Protein AF-A0A3P6FHQ4-F1 (afdb_monomer)

pLDDT: mean 74.08, std 18.06, range [36.0, 94.81]

Organism: Brassica oleracea (NCBI:txid3712)

Radius of gyration: 24.57 Å; Cα contacts (8 Å, |Δi|>4): 140; chains: 1; bounding box: 79×37×41 Å

Solvent-accessible surface area (backbone atoms only — not comparable to full-atom values): 9123 Å² total; per-residue (Å²): 136,84,81,81,76,75,90,71,92,69,57,68,75,59,48,50,56,52,50,53,54,50,51,59,65,67,67,54,76,76,79,81,72,81,86,72,90,71,88,72,80,76,75,80,86,70,74,64,59,67,71,47,64,76,55,69,66,62,70,44,70,46,74,46,71,58,93,66,30,35,27,44,30,33,51,55,57,75,46,49,73,59,50,31,64,76,71,69,49,60,93,82,59,49,73,44,54,51,51,52,51,44,47,51,52,30,71,76,50,76,88,49,64,67,66,61,56,57,73,75,63,42,58,48,30,37,37,42,35,42,32,63,90,78,73,44,76,52,72,54,70,41,78,75,135

Nearest PDB structures (foldseek):
  4rew-assembly1_A  TM=1.065E-01  e=5.242E+00  Homo sapiens

Structure (mmCIF, N/CA/C/O backbone):
data_AF-A0A3P6FHQ4-F1
#
_entry.id   AF-A0A3P6FHQ4-F1
#
loop_
_atom_site.group_PDB
_atom_site.id
_atom_site.type_symbol
_atom_site.label_atom_id
_atom_site.label_alt_id
_atom_site.label_comp_id
_atom_site.label_asym_id
_atom_site.label_entity_id
_atom_site.label_seq_id
_atom_site.pdbx_PDB_ins_code
_atom_site.Cartn_x
_atom_site.Cartn_y
_atom_site.Cartn_z
_atom_site.occupancy
_atom_site.B_iso_or_equiv
_atom_site.auth_seq_id
_atom_site.auth_comp_id
_atom_site.auth_asym_id
_atom_site.auth_atom_id
_atom_site.pdbx_PDB_model_num
ATOM 1 N N . MET A 1 1 ? 25.086 -24.162 14.812 1.00 36.00 1 MET A N 1
ATOM 2 C CA . MET A 1 1 ? 23.817 -23.456 15.110 1.00 36.00 1 MET A CA 1
ATOM 3 C C . MET A 1 1 ? 24.143 -22.056 15.618 1.00 36.00 1 MET A C 1
ATOM 5 O O . MET A 1 1 ? 24.464 -21.891 16.788 1.00 36.00 1 MET A O 1
ATOM 9 N N . THR A 1 2 ? 24.162 -21.047 14.749 1.00 37.84 2 THR A N 1
ATOM 10 C CA . THR A 1 2 ? 24.445 -19.659 15.144 1.00 37.84 2 THR A CA 1
ATOM 11 C C . THR A 1 2 ? 23.158 -19.010 15.653 1.00 37.84 2 THR A C 1
ATOM 13 O O . THR A 1 2 ? 22.199 -18.825 14.909 1.00 37.84 2 THR A O 1
ATOM 16 N N . LYS A 1 3 ? 23.102 -18.704 16.957 1.00 46.66 3 LYS A N 1
ATOM 17 C CA . LYS A 1 3 ? 21.978 -17.972 17.559 1.00 46.66 3 LYS A CA 1
ATOM 18 C C . LYS A 1 3 ? 21.925 -16.572 16.942 1.00 46.66 3 LYS A C 1
ATOM 20 O O . LYS A 1 3 ? 22.782 -15.738 17.232 1.00 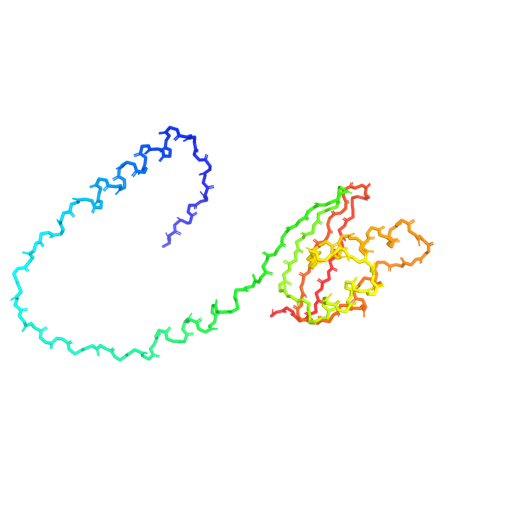46.66 3 LYS A O 1
ATOM 25 N N . LYS A 1 4 ? 20.937 -16.318 16.083 1.00 41.44 4 LYS A N 1
ATOM 26 C CA . LYS A 1 4 ? 20.674 -14.990 15.516 1.00 41.44 4 LYS A CA 1
ATOM 27 C C . LYS A 1 4 ? 20.209 -14.084 16.663 1.00 41.44 4 LYS A C 1
ATOM 29 O O . LYS A 1 4 ? 19.123 -14.281 17.199 1.00 41.44 4 LYS A O 1
ATOM 34 N N . LYS A 1 5 ? 21.065 -13.157 17.106 1.00 58.12 5 LYS A N 1
ATOM 35 C CA . LYS A 1 5 ? 20.719 -12.181 18.151 1.00 58.12 5 LYS A CA 1
ATOM 36 C C . LYS A 1 5 ? 19.745 -11.160 17.566 1.00 58.12 5 LYS A C 1
ATOM 38 O O . LYS A 1 5 ? 20.053 -10.528 16.560 1.00 58.12 5 LYS A O 1
ATOM 43 N N . THR A 1 6 ? 18.584 -11.014 18.195 1.00 46.22 6 THR A N 1
ATOM 44 C CA . THR A 1 6 ? 17.602 -9.977 17.865 1.00 46.22 6 THR A CA 1
ATOM 45 C C . THR A 1 6 ? 18.232 -8.597 18.088 1.00 46.22 6 THR A C 1
ATOM 47 O O . THR A 1 6 ? 18.883 -8.412 19.123 1.00 46.22 6 THR A O 1
ATOM 50 N N . PRO A 1 7 ? 18.079 -7.635 17.160 1.00 47.09 7 PRO A N 1
ATOM 51 C CA . PRO A 1 7 ? 18.593 -6.286 17.359 1.00 47.09 7 PRO A CA 1
ATOM 52 C C . PRO A 1 7 ? 17.943 -5.675 18.603 1.00 47.09 7 PRO A C 1
ATOM 54 O O . PRO A 1 7 ? 16.719 -5.652 18.710 1.00 47.09 7 PRO A O 1
ATOM 57 N N . GLN A 1 8 ? 18.753 -5.211 19.553 1.00 65.56 8 GLN A N 1
ATOM 58 C CA . GLN A 1 8 ? 18.268 -4.486 20.726 1.00 65.56 8 GLN A CA 1
ATOM 59 C C . GLN A 1 8 ? 18.613 -3.009 20.577 1.00 65.56 8 GLN A C 1
ATOM 61 O O . GLN A 1 8 ? 19.745 -2.665 20.238 1.00 65.56 8 GLN A O 1
ATOM 66 N N . ILE A 1 9 ? 17.636 -2.145 20.845 1.00 64.69 9 ILE A N 1
ATOM 67 C CA . ILE A 1 9 ? 17.849 -0.700 20.905 1.00 64.69 9 ILE A CA 1
ATOM 68 C C . ILE A 1 9 ? 18.600 -0.414 22.208 1.00 64.69 9 ILE A C 1
ATOM 70 O O . ILE A 1 9 ? 18.068 -0.590 23.303 1.00 64.69 9 ILE A O 1
ATOM 74 N N . LEU A 1 10 ? 19.870 -0.037 22.082 1.00 71.19 10 LEU A N 1
ATOM 75 C CA . LEU A 1 10 ? 20.744 0.272 23.210 1.00 71.19 10 LEU A CA 1
ATOM 76 C C . LEU A 1 10 ? 20.599 1.748 23.596 1.00 71.19 10 LEU A C 1
ATOM 78 O O . LEU A 1 10 ? 20.451 2.613 22.736 1.00 71.19 10 LEU A O 1
ATOM 82 N N . LYS A 1 11 ? 20.672 2.039 24.899 1.00 77.44 11 LYS A N 1
ATOM 83 C CA . LYS A 1 11 ? 20.726 3.418 25.408 1.00 77.44 11 LYS A CA 1
ATOM 84 C C . LYS A 1 11 ? 21.998 4.118 24.912 1.00 77.44 11 LYS A C 1
ATOM 86 O O . LYS A 1 11 ? 23.034 3.472 24.734 1.00 77.44 11 LYS A O 1
ATOM 91 N N . THR A 1 12 ? 21.924 5.434 24.740 1.00 72.81 12 THR A N 1
ATOM 92 C CA . THR A 1 12 ? 22.939 6.274 24.083 1.00 72.81 12 THR A CA 1
ATOM 93 C C . THR A 1 12 ? 24.340 6.101 24.673 1.00 72.81 12 THR A C 1
ATOM 95 O O . THR A 1 12 ? 25.298 5.914 23.928 1.00 72.81 12 THR A O 1
ATOM 98 N N . ASP A 1 13 ? 24.461 6.030 26.002 1.00 77.44 13 ASP A N 1
ATOM 99 C CA . ASP A 1 13 ? 25.752 5.858 26.688 1.00 77.44 13 ASP A CA 1
ATOM 100 C C . ASP A 1 13 ? 26.418 4.505 26.400 1.00 77.44 13 ASP 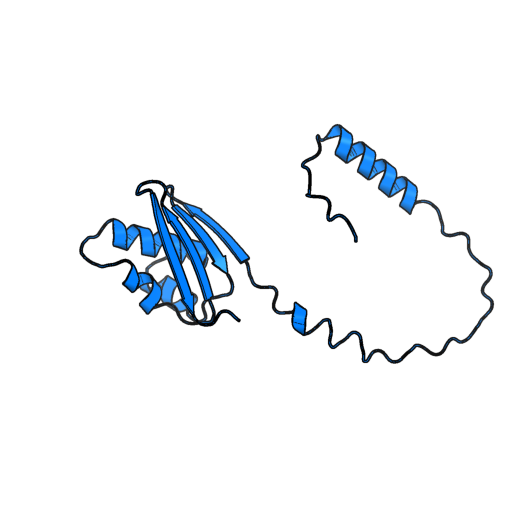A C 1
ATOM 102 O O . ASP A 1 13 ? 27.641 4.376 26.396 1.00 77.44 13 ASP A O 1
ATOM 106 N N . THR A 1 14 ? 25.614 3.467 26.156 1.00 80.69 14 THR A N 1
ATOM 107 C CA . THR A 1 14 ? 26.122 2.127 25.822 1.00 80.69 14 THR A CA 1
ATOM 108 C C . THR A 1 14 ? 26.541 2.058 24.359 1.00 80.69 14 THR A C 1
ATOM 110 O O . THR A 1 14 ? 27.550 1.432 24.039 1.00 80.69 14 THR A O 1
ATOM 113 N N . ALA A 1 15 ? 25.794 2.731 23.479 1.00 80.19 15 ALA A N 1
ATOM 114 C CA . ALA A 1 15 ? 26.147 2.849 22.071 1.00 80.19 15 ALA A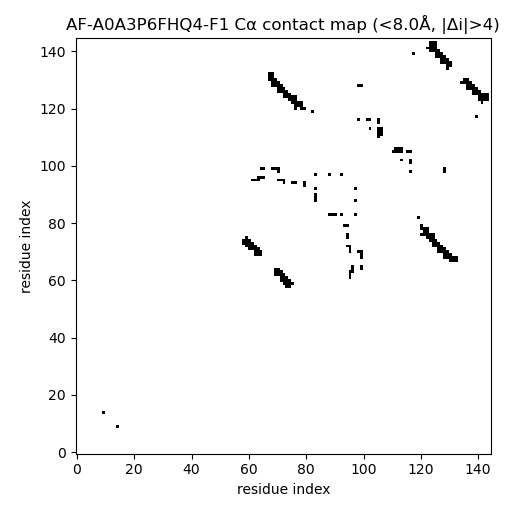 CA 1
ATOM 115 C C . ALA A 1 15 ? 27.474 3.604 21.887 1.00 80.19 15 ALA A C 1
ATOM 117 O O . ALA A 1 15 ? 28.329 3.137 21.137 1.00 80.19 15 ALA A O 1
ATOM 118 N N . LEU A 1 16 ? 27.683 4.700 22.630 1.00 81.88 16 LEU A N 1
ATOM 119 C CA . LEU A 1 16 ? 28.915 5.490 22.567 1.00 81.88 16 LEU A CA 1
ATOM 120 C C . LEU A 1 16 ? 30.141 4.666 22.990 1.00 81.88 16 LEU A C 1
ATOM 122 O O . LEU A 1 16 ? 31.102 4.566 22.234 1.00 81.88 16 LEU A O 1
ATOM 126 N N . LYS A 1 17 ? 30.066 3.972 24.133 1.00 84.81 17 LYS A N 1
ATOM 127 C CA . LYS A 1 17 ? 31.160 3.109 24.617 1.00 84.81 17 LYS A CA 1
ATOM 128 C C . LYS A 1 17 ? 31.507 1.980 23.648 1.00 84.81 17 LYS A C 1
ATOM 130 O O . LYS A 1 17 ? 32.670 1.601 23.518 1.00 84.81 17 LYS A O 1
ATOM 135 N N . LEU A 1 18 ? 30.506 1.407 22.980 1.00 85.12 18 LEU A N 1
ATOM 136 C CA . LEU A 1 18 ? 30.738 0.377 21.969 1.00 85.12 18 LEU A CA 1
ATOM 137 C C . LEU A 1 18 ? 31.394 0.953 20.712 1.00 85.12 18 LEU A C 1
ATOM 139 O O . LEU A 1 18 ? 32.275 0.301 20.154 1.00 85.12 18 LEU A O 1
ATOM 143 N N . ALA A 1 19 ? 31.006 2.161 20.297 1.00 84.69 19 ALA A N 1
ATOM 144 C CA . ALA A 1 19 ? 31.618 2.848 19.166 1.00 84.69 19 ALA A CA 1
ATOM 145 C C . ALA A 1 19 ? 33.084 3.209 19.451 1.00 84.69 19 ALA A C 1
ATOM 147 O O . ALA A 1 19 ? 33.951 2.898 18.641 1.00 84.69 19 ALA A O 1
ATOM 148 N N . GLU A 1 20 ? 33.382 3.768 20.626 1.00 85.38 20 GLU A N 1
ATOM 149 C CA . GLU A 1 20 ? 34.755 4.069 21.056 1.00 85.38 20 GLU A CA 1
ATOM 150 C C . GLU A 1 20 ? 35.625 2.808 21.083 1.00 85.38 20 GLU A C 1
ATOM 152 O O . GLU A 1 20 ? 36.729 2.793 20.538 1.00 85.38 20 GLU A O 1
ATOM 157 N N . LYS A 1 21 ? 35.100 1.710 21.645 1.00 90.88 21 LYS A N 1
ATOM 158 C CA . LYS A 1 21 ? 35.794 0.417 21.658 1.00 90.88 21 LYS A CA 1
ATOM 159 C C . LYS A 1 21 ? 36.056 -0.114 20.247 1.00 90.88 21 LYS A C 1
ATOM 161 O O . LYS A 1 21 ? 37.096 -0.721 20.006 1.00 90.88 21 LYS A O 1
ATOM 166 N N . TRP A 1 22 ? 35.122 0.093 19.323 1.00 82.94 22 TRP A N 1
ATOM 167 C CA . TRP A 1 22 ? 35.280 -0.325 17.934 1.00 82.94 22 TRP A CA 1
ATOM 168 C C . TRP A 1 22 ? 36.353 0.497 17.214 1.00 82.94 22 TRP A C 1
ATOM 170 O O . TRP A 1 22 ? 37.220 -0.084 16.570 1.00 82.94 22 TRP A O 1
ATOM 180 N N . VAL A 1 23 ? 36.358 1.822 17.390 1.00 84.50 23 VAL A N 1
ATOM 181 C CA . VAL A 1 23 ? 37.394 2.708 16.834 1.00 84.50 23 VAL A CA 1
ATOM 182 C C . VAL A 1 23 ? 38.777 2.329 17.368 1.00 84.50 23 VAL A C 1
ATOM 184 O O . VAL A 1 23 ? 39.700 2.156 16.580 1.00 84.50 23 VAL A O 1
ATOM 187 N N . ALA A 1 24 ? 38.911 2.094 18.677 1.00 80.56 24 ALA A N 1
ATOM 188 C CA . ALA A 1 24 ? 40.173 1.659 19.279 1.00 80.56 24 ALA A CA 1
ATOM 189 C C . ALA A 1 24 ? 40.675 0.319 18.708 1.00 80.56 24 ALA A C 1
ATOM 191 O O . ALA A 1 24 ? 41.870 0.151 18.488 1.00 80.56 24 ALA A O 1
ATOM 192 N N . ASN A 1 25 ? 39.764 -0.614 18.414 1.00 82.50 25 ASN A N 1
ATOM 193 C CA . ASN A 1 25 ? 40.099 -1.892 17.785 1.00 82.50 25 ASN A CA 1
ATOM 194 C C . ASN A 1 25 ? 40.539 -1.745 16.315 1.00 82.50 25 ASN A C 1
ATOM 196 O O . ASN A 1 25 ? 41.283 -2.582 15.820 1.00 82.50 25 ASN A O 1
ATOM 200 N N . MET A 1 26 ? 40.077 -0.707 15.615 1.00 57.28 26 MET A N 1
ATOM 201 C CA . MET A 1 26 ? 40.440 -0.423 14.218 1.00 57.28 26 MET A CA 1
ATOM 202 C C . MET A 1 26 ? 41.702 0.441 14.093 1.00 57.28 26 MET A C 1
ATOM 204 O O . MET A 1 26 ? 42.297 0.500 13.022 1.00 57.28 26 MET A O 1
ATOM 208 N N . SER A 1 27 ? 42.111 1.111 15.173 1.00 63.72 27 SER A N 1
ATOM 209 C CA . SER A 1 27 ? 43.331 1.923 15.232 1.00 63.72 27 SER A CA 1
ATOM 210 C C . SER A 1 27 ? 44.590 1.140 15.610 1.00 63.72 27 SER A C 1
ATOM 212 O O . SER A 1 27 ? 45.651 1.751 15.723 1.00 63.72 27 SER A O 1
ATOM 214 N N . MET A 1 28 ? 44.519 -0.184 15.787 1.00 52.47 28 MET A N 1
ATOM 215 C CA . MET A 1 28 ? 45.739 -0.988 15.832 1.00 52.47 28 MET A CA 1
ATOM 216 C C . MET A 1 28 ? 46.264 -1.163 14.401 1.00 52.47 28 MET A C 1
ATOM 218 O O . MET A 1 28 ? 45.522 -1.695 13.570 1.00 52.47 28 MET A O 1
ATOM 222 N N . PRO A 1 29 ? 47.497 -0.727 14.077 1.00 53.47 29 PRO A N 1
ATOM 223 C CA . PRO A 1 29 ? 48.118 -1.142 12.830 1.00 53.47 29 PRO A CA 1
ATOM 224 C C . PRO A 1 29 ? 48.188 -2.669 12.845 1.00 53.47 29 PRO A C 1
ATOM 226 O O . PRO A 1 29 ? 48.587 -3.264 13.847 1.00 53.47 29 PRO A O 1
ATOM 229 N N . ALA A 1 30 ? 47.739 -3.306 11.764 1.00 56.12 30 ALA A N 1
ATOM 230 C CA . ALA A 1 30 ? 48.110 -4.692 11.537 1.00 56.12 30 ALA A CA 1
ATOM 231 C C . ALA A 1 30 ? 49.640 -4.700 11.513 1.00 56.12 30 ALA A C 1
ATOM 233 O O . ALA A 1 30 ? 50.227 -3.956 10.731 1.00 56.12 30 ALA A O 1
ATOM 234 N N . GLU A 1 31 ? 50.258 -5.425 12.442 1.00 56.62 31 GLU A N 1
ATOM 235 C CA . GLU A 1 31 ? 51.700 -5.657 12.438 1.00 56.62 31 GLU A CA 1
ATOM 236 C C . GLU A 1 31 ? 52.099 -6.045 11.003 1.00 56.62 31 GLU A C 1
ATOM 238 O O . GLU A 1 31 ? 51.511 -6.966 10.430 1.00 56.62 31 GLU A O 1
ATOM 243 N N . ASP A 1 32 ? 53.012 -5.282 10.395 1.00 51.25 32 ASP A N 1
ATOM 244 C CA . ASP A 1 32 ? 53.538 -5.571 9.063 1.00 51.25 32 ASP A CA 1
ATOM 245 C C . ASP A 1 32 ? 54.311 -6.896 9.138 1.00 51.25 32 ASP A C 1
ATOM 247 O O . ASP A 1 32 ? 55.479 -6.933 9.536 1.00 51.25 32 ASP A O 1
ATOM 251 N N . ASP A 1 33 ? 53.663 -7.997 8.758 1.00 53.22 33 ASP A N 1
ATOM 252 C CA . ASP A 1 33 ? 54.364 -9.231 8.419 1.00 53.22 33 ASP A CA 1
ATOM 253 C C . ASP A 1 33 ? 55.342 -8.921 7.264 1.00 53.22 33 ASP A C 1
ATOM 255 O O . ASP A 1 33 ? 54.940 -8.316 6.260 1.00 53.22 33 ASP A O 1
ATOM 259 N N . PRO A 1 34 ? 56.635 -9.293 7.358 1.00 46.44 34 PRO A N 1
ATOM 260 C CA . PRO A 1 34 ? 57.590 -9.028 6.292 1.00 46.44 34 PRO A CA 1
ATOM 261 C C . PRO A 1 34 ? 57.140 -9.730 5.007 1.00 46.44 34 PRO A C 1
ATOM 263 O O . PRO A 1 34 ? 56.876 -10.930 4.988 1.00 46.44 34 PRO A O 1
ATOM 266 N N . ILE A 1 35 ? 57.057 -8.957 3.924 1.00 49.50 35 ILE A N 1
ATOM 267 C CA . ILE A 1 35 ? 56.656 -9.418 2.593 1.00 49.50 35 ILE A CA 1
ATOM 268 C C . ILE A 1 35 ? 57.667 -10.462 2.094 1.00 49.50 35 ILE A C 1
ATOM 270 O O . ILE A 1 35 ? 58.689 -10.117 1.500 1.00 49.50 35 ILE A O 1
ATOM 274 N N . GLU A 1 36 ? 57.367 -11.746 2.279 1.00 47.16 36 GLU A N 1
ATOM 275 C CA . GLU A 1 36 ? 57.842 -12.788 1.373 1.00 47.16 36 GLU A CA 1
ATOM 276 C C . GLU A 1 36 ? 56.851 -12.905 0.212 1.00 47.16 36 GLU A C 1
ATOM 278 O O . GLU A 1 36 ? 55.662 -13.186 0.372 1.00 47.16 36 GLU A O 1
ATOM 283 N N . ALA A 1 37 ? 57.352 -12.634 -0.992 1.00 51.38 37 ALA A N 1
ATOM 284 C CA . ALA A 1 37 ? 56.598 -12.712 -2.229 1.00 51.38 37 ALA A CA 1
ATOM 285 C C . ALA A 1 37 ? 56.263 -14.175 -2.568 1.00 51.38 37 ALA A C 1
ATOM 287 O O . ALA A 1 37 ? 56.957 -14.818 -3.353 1.00 51.38 37 ALA A O 1
ATOM 288 N N . GLN A 1 38 ? 55.167 -14.695 -2.018 1.00 40.44 38 GLN A N 1
ATOM 289 C CA . GLN A 1 38 ? 54.517 -15.891 -2.542 1.00 40.44 38 GLN A CA 1
ATOM 290 C C . GLN A 1 38 ? 53.419 -15.479 -3.522 1.00 40.44 38 GLN A C 1
ATOM 292 O O . GLN A 1 38 ? 52.369 -14.941 -3.177 1.00 40.44 38 GLN A O 1
ATOM 297 N N . GLN A 1 39 ? 53.717 -15.711 -4.795 1.00 52.06 39 GLN A N 1
ATOM 298 C CA . GLN A 1 39 ? 52.850 -15.482 -5.939 1.00 52.06 39 GLN A CA 1
ATOM 299 C C . GLN A 1 39 ? 51.702 -16.506 -5.909 1.00 52.06 39 GLN A C 1
ATOM 301 O O . GLN A 1 39 ? 51.765 -17.558 -6.538 1.00 52.06 39 GLN A O 1
ATOM 306 N N . GLU A 1 40 ? 50.655 -16.218 -5.135 1.00 39.53 40 GLU A N 1
ATOM 307 C CA . GLU A 1 40 ? 49.468 -17.066 -5.049 1.00 39.53 40 GLU A CA 1
ATOM 308 C C . GLU A 1 40 ? 48.520 -16.763 -6.215 1.00 39.53 40 GLU A C 1
ATOM 310 O O . GLU A 1 40 ? 47.963 -15.668 -6.360 1.00 39.53 40 GLU A O 1
ATOM 315 N N . ALA A 1 41 ? 48.369 -17.742 -7.106 1.00 42.44 41 ALA A N 1
ATOM 316 C CA . ALA A 1 41 ? 47.432 -17.680 -8.211 1.00 42.44 41 ALA A CA 1
ATOM 317 C C . ALA A 1 41 ? 46.004 -17.510 -7.667 1.00 42.44 41 ALA A C 1
ATOM 319 O O . ALA A 1 41 ? 45.409 -18.430 -7.114 1.00 42.44 41 ALA A O 1
ATOM 320 N N . ARG A 1 42 ? 45.458 -16.304 -7.859 1.00 38.47 42 ARG A N 1
ATOM 321 C CA . ARG A 1 42 ? 44.066 -15.924 -7.587 1.00 38.47 42 ARG A CA 1
ATOM 322 C C . ARG A 1 42 ? 43.103 -17.045 -8.029 1.00 38.47 42 ARG A C 1
ATOM 324 O O . ARG A 1 42 ? 43.043 -17.316 -9.233 1.00 38.47 42 ARG A O 1
ATOM 331 N N . PRO A 1 43 ? 42.302 -17.645 -7.129 1.00 45.25 43 PRO A N 1
ATOM 332 C CA . PRO A 1 43 ? 41.312 -18.631 -7.540 1.00 45.25 43 PRO A CA 1
ATOM 333 C C . PRO A 1 43 ? 40.277 -17.980 -8.480 1.00 45.25 43 PRO A C 1
ATOM 335 O O . PRO A 1 43 ? 40.006 -16.774 -8.387 1.00 45.25 43 PRO A O 1
ATOM 338 N N . PRO A 1 44 ? 39.713 -18.729 -9.447 1.00 47.62 44 PRO A N 1
ATOM 339 C CA . PRO A 1 44 ? 38.834 -18.157 -10.454 1.00 47.62 44 PRO A CA 1
ATOM 340 C C . PRO A 1 44 ? 37.552 -17.615 -9.811 1.00 47.62 44 PRO A C 1
ATOM 342 O O . PRO A 1 44 ? 36.772 -18.343 -9.203 1.00 47.62 44 PRO A O 1
ATOM 345 N N . ARG A 1 45 ? 37.317 -16.317 -10.032 1.00 52.41 45 ARG A N 1
ATOM 346 C CA . ARG A 1 45 ? 36.157 -15.495 -9.633 1.00 52.41 45 ARG A CA 1
ATOM 347 C C . ARG A 1 45 ? 34.824 -15.924 -10.285 1.00 52.41 45 ARG A C 1
ATOM 349 O O . ARG A 1 45 ? 34.047 -15.077 -10.712 1.00 52.41 45 ARG A O 1
ATOM 356 N N . LYS A 1 46 ? 34.562 -17.224 -10.447 1.00 47.88 46 LYS A N 1
ATOM 357 C CA . LYS A 1 46 ? 33.352 -17.738 -11.119 1.00 47.88 46 LYS A CA 1
ATOM 358 C C . LYS A 1 46 ? 32.276 -18.281 -10.174 1.00 47.88 46 LYS A C 1
ATOM 360 O O . LYS A 1 46 ? 31.156 -18.469 -10.633 1.00 47.88 46 LYS A O 1
ATOM 365 N N . LEU A 1 47 ? 32.563 -18.462 -8.881 1.00 43.25 47 LEU A N 1
ATOM 366 C CA . LEU A 1 47 ? 31.587 -18.986 -7.908 1.00 43.25 47 LEU A CA 1
ATOM 367 C C . LEU A 1 47 ? 31.006 -17.928 -6.947 1.00 43.25 47 LEU A C 1
ATOM 369 O O . LEU A 1 47 ? 30.158 -18.247 -6.130 1.00 43.25 47 LEU A O 1
ATOM 373 N N . GLU A 1 48 ? 31.399 -16.657 -7.053 1.00 47.94 48 GLU A N 1
ATOM 374 C CA . GLU A 1 48 ? 30.765 -15.568 -6.277 1.00 47.94 48 GLU A CA 1
ATOM 375 C C . GLU A 1 48 ? 29.647 -14.857 -7.058 1.00 47.94 48 GLU A C 1
ATOM 377 O O . GLU A 1 48 ? 28.785 -14.184 -6.487 1.00 47.94 48 GLU A O 1
ATOM 382 N N . ALA A 1 49 ? 29.614 -15.044 -8.380 1.00 50.03 49 ALA A N 1
ATOM 383 C CA . ALA A 1 49 ? 28.618 -14.426 -9.248 1.00 50.03 49 ALA A CA 1
ATOM 384 C C . ALA A 1 49 ? 27.236 -15.102 -9.158 1.00 50.03 49 ALA A C 1
ATOM 386 O O . ALA A 1 49 ? 26.220 -14.447 -9.379 1.00 50.03 49 ALA A O 1
ATOM 387 N N . ASN A 1 50 ? 27.161 -16.386 -8.785 1.00 49.72 50 ASN A N 1
ATOM 388 C CA . ASN A 1 50 ? 25.892 -17.122 -8.706 1.00 49.72 50 ASN A CA 1
ATOM 389 C C . ASN A 1 50 ? 25.164 -16.957 -7.356 1.00 49.72 50 ASN A C 1
ATOM 391 O O . ASN A 1 50 ? 23.940 -17.018 -7.332 1.00 49.72 50 ASN A O 1
ATOM 395 N N . MET A 1 51 ? 25.867 -16.661 -6.256 1.00 48.66 51 MET A N 1
ATOM 396 C CA . MET A 1 51 ? 25.233 -16.320 -4.968 1.00 48.66 51 MET A CA 1
ATOM 397 C C . MET A 1 51 ? 24.761 -14.859 -4.878 1.00 48.66 51 MET A C 1
ATOM 399 O O . MET A 1 51 ? 23.990 -14.504 -3.984 1.00 48.66 51 MET A O 1
ATOM 403 N N . SER A 1 52 ? 25.225 -14.016 -5.801 1.00 51.69 52 SER A N 1
ATOM 404 C CA . SER A 1 52 ? 24.941 -12.578 -5.836 1.00 51.69 52 SER A CA 1
ATOM 405 C C . SER A 1 52 ? 23.782 -12.232 -6.776 1.00 51.69 52 SER A C 1
ATOM 407 O O . SER A 1 52 ? 23.064 -11.270 -6.526 1.00 51.69 52 SER A O 1
ATOM 409 N N . LEU A 1 53 ? 23.517 -13.050 -7.802 1.00 50.19 53 LEU A N 1
ATOM 410 C CA . LEU A 1 53 ? 22.373 -12.854 -8.705 1.00 50.19 53 LEU A CA 1
ATOM 411 C C . LEU A 1 53 ? 21.025 -13.265 -8.090 1.00 50.19 53 LEU A C 1
ATOM 413 O O . LEU A 1 53 ? 20.013 -12.661 -8.418 1.00 50.19 53 LEU A O 1
ATOM 417 N N . GLN A 1 54 ? 21.002 -14.199 -7.132 1.00 50.72 54 GLN A N 1
ATOM 418 C CA . GLN A 1 54 ? 19.786 -14.515 -6.359 1.00 50.72 54 GLN A CA 1
ATOM 419 C C . GLN A 1 54 ? 19.462 -13.482 -5.265 1.00 50.72 54 GLN A C 1
ATOM 421 O O . GLN A 1 54 ? 18.389 -13.537 -4.675 1.00 50.72 54 GLN A O 1
ATOM 426 N N . ARG A 1 55 ? 20.366 -12.531 -4.983 1.00 48.66 55 ARG A N 1
ATOM 427 C CA . ARG A 1 55 ? 20.171 -11.470 -3.975 1.00 48.66 55 ARG A CA 1
ATOM 428 C C . ARG A 1 55 ? 19.982 -10.070 -4.556 1.00 48.66 55 ARG A C 1
ATOM 430 O O . ARG A 1 55 ? 19.796 -9.134 -3.787 1.00 48.66 55 ARG A O 1
ATOM 437 N N . LEU A 1 56 ? 20.013 -9.909 -5.880 1.00 47.81 56 LEU A N 1
ATOM 438 C CA . LEU A 1 56 ? 19.728 -8.615 -6.513 1.00 47.81 56 LEU A CA 1
ATOM 439 C C . LEU A 1 56 ? 18.233 -8.359 -6.737 1.00 47.81 56 LEU A C 1
ATOM 441 O O . LEU A 1 56 ? 17.862 -7.223 -7.013 1.00 47.81 56 LEU A O 1
ATOM 445 N N . GLN A 1 57 ? 17.361 -9.338 -6.488 1.00 52.62 57 GLN A N 1
ATOM 446 C CA . GLN A 1 57 ? 16.003 -9.030 -6.046 1.00 52.62 57 GLN A CA 1
ATOM 447 C C . GLN A 1 57 ? 16.078 -8.677 -4.564 1.00 52.62 57 GLN A C 1
ATOM 449 O O . GLN A 1 57 ? 15.746 -9.461 -3.677 1.00 52.62 57 GLN A O 1
ATOM 454 N N . THR A 1 58 ? 16.565 -7.468 -4.288 1.00 48.09 58 THR A N 1
ATOM 455 C CA . THR A 1 58 ? 16.170 -6.791 -3.058 1.00 48.09 58 THR A CA 1
ATOM 456 C C . THR A 1 58 ? 14.655 -6.711 -3.155 1.00 48.09 58 THR A C 1
ATOM 458 O O . THR A 1 58 ? 14.150 -5.888 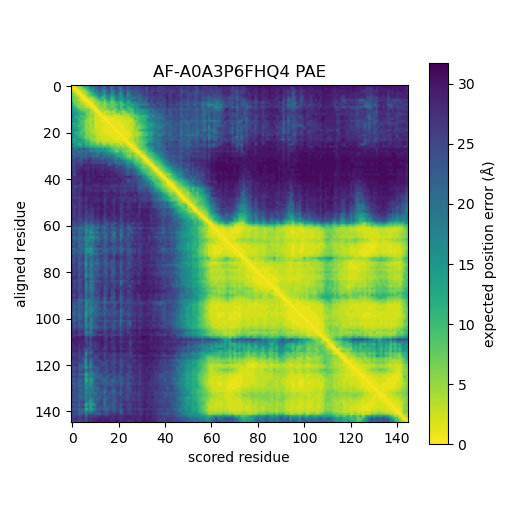-3.909 1.00 48.09 58 THR A O 1
ATOM 461 N N . GLU A 1 59 ? 13.926 -7.630 -2.516 1.00 60.50 59 GLU A N 1
ATOM 462 C CA . GLU A 1 59 ? 12.473 -7.529 -2.420 1.00 60.50 59 GLU A CA 1
ATOM 463 C C . GLU A 1 59 ? 12.202 -6.158 -1.799 1.00 60.50 59 GLU A C 1
ATOM 465 O O . GLU A 1 59 ? 12.446 -5.962 -0.605 1.00 60.50 59 GLU A O 1
ATOM 470 N N . CYS A 1 60 ? 11.830 -5.178 -2.629 1.00 67.81 60 CYS A N 1
ATOM 471 C CA . CYS A 1 60 ? 11.586 -3.810 -2.208 1.00 67.81 60 CYS A CA 1
ATOM 472 C C . CYS A 1 60 ? 10.411 -3.849 -1.241 1.00 67.81 60 CYS A C 1
ATOM 474 O O . CYS A 1 60 ? 9.257 -3.866 -1.652 1.00 67.81 60 CYS A O 1
ATOM 476 N N . ARG A 1 61 ? 10.713 -3.947 0.052 1.00 86.88 61 ARG A N 1
ATOM 477 C CA . ARG A 1 61 ? 9.731 -3.904 1.125 1.00 86.88 61 ARG A CA 1
ATOM 478 C C . ARG A 1 61 ? 9.637 -2.474 1.611 1.00 86.88 61 ARG A C 1
ATOM 480 O O . ARG A 1 61 ? 10.602 -1.920 2.132 1.00 86.88 61 ARG A O 1
ATOM 487 N N . SER A 1 62 ? 8.471 -1.884 1.420 1.00 91.12 62 SER A N 1
ATOM 488 C CA . SER A 1 62 ? 8.131 -0.554 1.890 1.00 91.12 62 SER A CA 1
ATOM 489 C C . SER A 1 62 ? 6.985 -0.640 2.892 1.00 91.12 62 SER A C 1
ATOM 491 O O . SER A 1 62 ? 6.166 -1.557 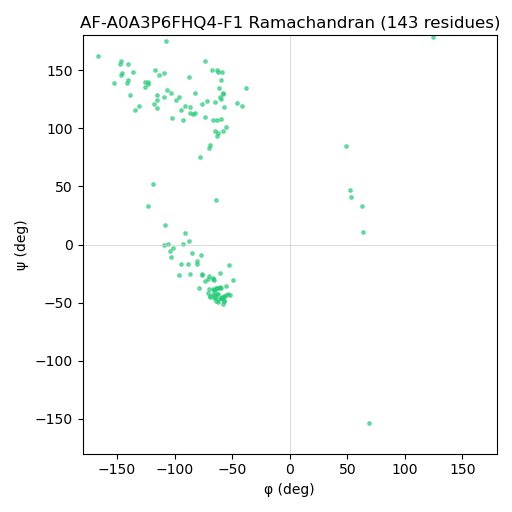2.880 1.00 91.12 62 SER A O 1
ATOM 493 N N . PHE A 1 63 ? 6.971 0.306 3.821 1.00 93.88 63 PHE A N 1
ATOM 494 C CA . PHE A 1 63 ? 5.952 0.408 4.850 1.00 93.88 63 PHE A CA 1
ATOM 495 C C . PHE A 1 63 ? 5.525 1.859 4.980 1.00 93.88 63 PHE A C 1
ATOM 497 O O . PHE A 1 63 ? 6.333 2.776 4.817 1.00 93.88 63 PHE A O 1
ATOM 504 N N . GLY A 1 64 ? 4.266 2.064 5.327 1.00 94.00 64 GLY A N 1
ATOM 505 C CA . GLY A 1 64 ? 3.751 3.375 5.670 1.00 94.00 64 GLY A CA 1
ATOM 506 C C . GLY A 1 64 ? 2.391 3.268 6.326 1.00 94.00 64 GLY A C 1
ATOM 507 O O . GLY A 1 64 ? 1.716 2.243 6.256 1.00 94.00 64 GLY A O 1
ATOM 508 N N . ALA A 1 65 ? 2.008 4.344 6.995 1.00 94.38 65 ALA A N 1
ATOM 509 C CA . ALA A 1 65 ? 0.725 4.452 7.654 1.00 94.38 65 ALA A CA 1
ATOM 510 C C . ALA A 1 65 ? 0.173 5.863 7.471 1.00 94.38 65 ALA A C 1
ATOM 512 O O . ALA A 1 65 ? 0.927 6.839 7.500 1.00 94.38 65 ALA A O 1
ATOM 513 N N . LYS A 1 66 ? -1.139 5.959 7.271 1.00 92.69 66 LYS A N 1
ATOM 514 C CA . LYS A 1 66 ? -1.877 7.212 7.155 1.00 92.69 66 LYS A CA 1
ATOM 515 C C . LYS A 1 66 ? -3.319 6.990 7.603 1.00 92.69 66 LYS A C 1
ATOM 517 O O . LYS A 1 66 ? -3.914 5.975 7.265 1.00 92.69 66 LYS A O 1
ATOM 522 N N . ASP A 1 67 ? -3.872 7.946 8.347 1.00 90.25 67 ASP A N 1
ATOM 523 C CA . ASP A 1 67 ? -5.279 7.953 8.773 1.00 90.25 67 ASP A CA 1
ATOM 524 C C . ASP A 1 67 ? -5.727 6.651 9.471 1.00 90.25 67 ASP A C 1
ATOM 526 O O . ASP A 1 67 ? -6.771 6.098 9.141 1.00 90.25 67 ASP A O 1
ATOM 530 N N . GLU A 1 68 ? -4.924 6.150 10.421 1.00 92.75 68 GLU A N 1
ATOM 531 C CA . GLU A 1 68 ? -5.138 4.880 11.152 1.00 92.75 68 GLU A CA 1
ATOM 532 C C . GLU A 1 68 ? -5.106 3.602 10.285 1.00 92.75 68 GLU A C 1
ATOM 534 O O . GLU A 1 68 ? -5.402 2.506 10.769 1.00 92.75 68 GLU A O 1
ATOM 539 N N . ILE A 1 69 ? -4.686 3.722 9.025 1.00 93.69 69 ILE A N 1
ATOM 540 C CA . ILE A 1 69 ? -4.494 2.612 8.094 1.00 93.69 69 ILE A CA 1
ATOM 541 C C . ILE A 1 69 ? -2.994 2.424 7.877 1.00 93.69 69 ILE A C 1
ATOM 543 O O . ILE A 1 69 ? -2.282 3.370 7.539 1.00 93.69 69 ILE A O 1
ATOM 547 N N . SER A 1 70 ? -2.494 1.209 8.073 1.00 94.81 70 SER A N 1
ATOM 548 C CA . SER A 1 70 ? -1.098 0.851 7.821 1.00 94.81 70 SER A CA 1
ATOM 549 C C . SER A 1 70 ? -0.994 -0.132 6.663 1.00 94.81 70 SER A C 1
ATOM 551 O O . SER A 1 70 ? -1.884 -0.948 6.444 1.00 94.81 70 SER A O 1
ATOM 553 N N . CYS A 1 71 ? 0.081 -0.035 5.885 1.00 94.75 71 CYS A N 1
ATOM 554 C CA . CYS A 1 71 ? 0.300 -0.880 4.722 1.00 94.75 71 CYS A CA 1
ATOM 555 C C . CYS A 1 71 ? 1.760 -1.328 4.647 1.00 94.75 71 CYS A C 1
ATOM 557 O O . CYS A 1 71 ? 2.686 -0.515 4.718 1.00 94.75 71 CYS A O 1
ATOM 559 N N . LEU A 1 72 ? 1.945 -2.638 4.510 1.00 94.62 72 LEU A N 1
ATOM 560 C CA . LEU A 1 72 ? 3.192 -3.269 4.101 1.00 94.62 72 LEU A CA 1
ATOM 561 C C . LEU A 1 72 ? 3.076 -3.590 2.619 1.00 94.62 72 LEU A C 1
ATOM 563 O O . LEU A 1 72 ? 2.149 -4.292 2.225 1.00 94.62 72 LEU A O 1
ATOM 567 N N . PHE A 1 73 ? 4.014 -3.105 1.819 1.00 93.19 73 PHE A N 1
ATOM 568 C CA . PHE A 1 73 ? 4.052 -3.338 0.384 1.00 93.19 73 PHE A CA 1
ATOM 569 C C . PHE A 1 73 ? 5.383 -3.972 0.003 1.00 93.19 73 PHE A C 1
ATOM 571 O O . PHE A 1 73 ? 6.442 -3.583 0.498 1.00 93.19 73 PHE A O 1
ATOM 578 N N . GLN A 1 74 ? 5.328 -4.957 -0.874 1.00 91.69 74 GLN A N 1
ATOM 579 C CA . GLN A 1 74 ? 6.470 -5.688 -1.378 1.00 91.69 74 GLN A CA 1
ATOM 580 C C . GLN A 1 74 ? 6.480 -5.650 -2.906 1.00 91.69 74 GLN A C 1
ATOM 582 O O . GLN A 1 74 ? 5.436 -5.808 -3.539 1.00 91.69 74 GLN A O 1
ATOM 587 N N . CYS A 1 75 ? 7.687 -5.490 -3.453 1.00 86.81 75 CYS A N 1
ATOM 588 C CA . CYS A 1 75 ? 7.973 -5.283 -4.874 1.00 86.81 75 CYS A CA 1
ATOM 589 C C . CYS A 1 75 ? 7.480 -3.907 -5.367 1.00 86.81 75 CYS A C 1
ATOM 591 O O . CYS A 1 75 ? 7.470 -2.956 -4.583 1.00 86.81 75 CYS A O 1
ATOM 593 N N . SER A 1 76 ? 7.176 -3.753 -6.659 1.00 85.12 76 SER A N 1
ATOM 594 C CA . SER A 1 76 ? 6.894 -2.457 -7.295 1.00 85.12 76 SER A CA 1
ATOM 595 C C . SER A 1 76 ? 5.761 -2.554 -8.309 1.00 85.12 76 SER A C 1
ATOM 597 O O . SER A 1 76 ? 5.523 -3.612 -8.882 1.00 85.12 76 SER A O 1
ATOM 599 N N . LEU A 1 77 ? 5.092 -1.430 -8.562 1.00 89.44 77 LEU A N 1
ATOM 600 C CA . LEU A 1 77 ? 4.048 -1.333 -9.581 1.00 89.44 77 LEU A CA 1
ATOM 601 C C . LEU A 1 77 ? 4.619 -0.776 -10.887 1.00 89.44 77 LEU A C 1
ATOM 603 O O . LEU A 1 77 ? 5.161 0.330 -10.905 1.00 89.44 77 LEU A O 1
ATOM 607 N N . ASP A 1 78 ? 4.402 -1.479 -11.994 1.00 90.50 78 ASP A N 1
ATOM 608 C CA . ASP A 1 78 ? 4.853 -1.065 -13.328 1.00 90.50 78 ASP A CA 1
ATOM 609 C C . ASP A 1 78 ? 4.124 0.192 -13.816 1.00 90.50 78 ASP A C 1
ATOM 611 O O . ASP A 1 78 ? 4.657 0.998 -14.579 1.00 90.50 78 ASP A O 1
ATOM 615 N N . ASN A 1 79 ? 2.885 0.384 -13.361 1.00 91.62 79 ASN A N 1
ATOM 616 C CA . ASN A 1 79 ? 2.005 1.459 -13.801 1.00 91.62 79 ASN A CA 1
ATOM 617 C C . ASN A 1 79 ? 1.794 2.567 -12.754 1.00 91.62 79 ASN A C 1
ATOM 619 O O . ASN A 1 79 ? 0.880 3.382 -12.905 1.00 91.62 79 ASN A O 1
ATOM 623 N N . LEU A 1 80 ? 2.649 2.660 -11.723 1.00 89.50 80 LEU A N 1
ATOM 624 C CA . LEU A 1 80 ? 2.527 3.664 -10.654 1.00 89.50 80 LEU A CA 1
ATOM 625 C C . LEU A 1 80 ? 2.397 5.097 -11.195 1.00 89.50 80 LEU A C 1
ATOM 627 O O . LEU A 1 80 ? 1.576 5.873 -10.706 1.00 89.50 80 LEU A O 1
ATOM 631 N N . GLY A 1 81 ? 3.195 5.458 -12.205 1.00 88.62 81 GLY A N 1
ATOM 632 C CA . GLY A 1 81 ? 3.176 6.797 -12.802 1.00 88.62 81 GLY A CA 1
ATOM 633 C C . GLY A 1 81 ? 1.808 7.167 -13.383 1.00 88.62 81 GLY A C 1
ATOM 634 O O . GLY A 1 81 ? 1.285 8.243 -13.094 1.00 88.62 81 GLY A O 1
ATOM 635 N N . SER A 1 82 ? 1.196 6.248 -14.132 1.00 89.81 82 SER A N 1
ATOM 636 C CA . SER A 1 82 ? -0.143 6.422 -14.703 1.00 89.81 82 SER A CA 1
ATOM 637 C C . SER A 1 82 ? -1.218 6.472 -13.620 1.00 89.81 82 SER A C 1
ATOM 639 O O . SER A 1 82 ? -2.090 7.339 -13.659 1.00 89.81 82 SER A O 1
ATOM 641 N N . LEU A 1 83 ? -1.129 5.599 -12.610 1.00 87.81 83 LEU A N 1
ATOM 642 C CA . LEU A 1 83 ? -2.095 5.573 -11.511 1.00 87.81 83 LEU A CA 1
ATOM 643 C C . LEU A 1 83 ? -2.058 6.866 -10.688 1.00 87.81 83 LEU A C 1
ATOM 645 O O . LEU A 1 83 ? -3.112 7.375 -10.310 1.00 87.81 83 LEU A O 1
ATOM 649 N N . LYS A 1 84 ? -0.876 7.458 -10.465 1.00 87.62 84 LYS A N 1
ATOM 650 C CA . LYS A 1 84 ? -0.764 8.773 -9.812 1.00 87.62 84 LYS A CA 1
ATOM 651 C C . LYS A 1 84 ? -1.550 9.850 -10.545 1.00 87.62 84 LYS A C 1
ATOM 653 O O . LYS A 1 84 ? -2.239 10.638 -9.904 1.00 87.62 84 LYS A O 1
ATOM 658 N N . GLN A 1 85 ? -1.448 9.882 -11.871 1.00 86.75 85 GLN A N 1
ATOM 659 C CA . GLN A 1 85 ? -2.164 10.853 -12.689 1.00 86.75 85 GLN A CA 1
ATOM 660 C C . GLN A 1 85 ? -3.674 10.589 -12.679 1.00 86.75 85 GLN A C 1
ATOM 662 O O . GLN A 1 85 ? -4.450 11.520 -12.482 1.00 86.75 85 GLN A O 1
ATOM 667 N N . GLN A 1 86 ? -4.086 9.328 -12.838 1.00 82.50 86 GLN A N 1
ATOM 668 C CA . GLN A 1 86 ? -5.495 8.931 -12.898 1.00 82.50 86 GLN A CA 1
ATOM 669 C C . GLN A 1 86 ? -6.239 9.181 -11.580 1.00 82.50 86 GLN A C 1
ATOM 671 O O . GLN A 1 86 ? -7.388 9.615 -11.593 1.00 82.50 86 GLN A O 1
ATOM 676 N N . TYR A 1 87 ? -5.584 8.934 -10.446 1.00 78.69 87 TYR A N 1
ATOM 677 C CA . TYR A 1 87 ? -6.171 9.132 -9.121 1.00 78.69 87 TYR A CA 1
ATOM 678 C C . TYR A 1 87 ? -5.884 10.514 -8.517 1.00 78.69 87 TYR A C 1
ATOM 680 O O . TYR A 1 87 ? -6.322 10.789 -7.403 1.00 78.69 87 TYR A O 1
ATOM 688 N N . GLY A 1 88 ? -5.161 11.393 -9.224 1.00 83.00 88 GLY A N 1
ATOM 689 C CA . GLY A 1 88 ? -4.818 12.729 -8.727 1.00 83.00 88 GLY A CA 1
ATOM 690 C C . GLY A 1 88 ? -3.934 12.711 -7.473 1.00 83.00 88 GLY A C 1
ATOM 691 O O . GLY A 1 88 ? -4.072 13.575 -6.608 1.00 83.00 88 GLY A O 1
ATOM 692 N N . LEU A 1 89 ? -3.046 11.718 -7.349 1.00 81.81 89 LEU A N 1
ATOM 693 C CA . LEU A 1 89 ? -2.155 11.566 -6.197 1.00 81.81 89 LEU A CA 1
ATOM 694 C C . LEU A 1 89 ? -1.019 12.597 -6.217 1.00 81.81 89 LEU A C 1
ATOM 696 O O . LEU A 1 89 ? -0.613 13.114 -7.260 1.00 81.81 89 LEU A O 1
ATOM 700 N N . ALA A 1 90 ? -0.447 12.856 -5.039 1.00 82.81 90 ALA A N 1
ATOM 701 C CA . ALA A 1 90 ? 0.713 13.727 -4.906 1.00 82.81 90 ALA A CA 1
ATOM 702 C C . ALA A 1 90 ? 1.907 13.216 -5.738 1.00 82.81 90 ALA A C 1
ATOM 704 O O . ALA A 1 90 ? 2.126 12.011 -5.881 1.00 82.81 90 ALA A O 1
ATOM 705 N N . LYS A 1 91 ? 2.739 14.139 -6.244 1.00 81.44 91 LYS A N 1
ATOM 706 C CA . LYS A 1 91 ? 3.911 13.802 -7.081 1.00 81.44 91 LYS A CA 1
ATOM 707 C C . LYS A 1 91 ? 4.858 12.805 -6.393 1.00 81.44 91 LYS A C 1
ATOM 709 O O . LYS A 1 91 ? 5.395 11.905 -7.040 1.00 81.44 91 LYS A O 1
ATOM 714 N N . ASN A 1 92 ? 5.004 12.926 -5.075 1.00 84.31 92 ASN A N 1
ATOM 715 C CA . ASN A 1 92 ? 5.834 12.080 -4.217 1.00 84.31 92 ASN A CA 1
ATOM 716 C C . ASN A 1 92 ? 5.101 10.857 -3.630 1.00 84.31 92 ASN A C 1
ATOM 718 O O . ASN A 1 92 ? 5.656 10.206 -2.750 1.00 84.31 92 ASN A O 1
ATOM 722 N N . ALA A 1 93 ? 3.883 10.535 -4.080 1.00 85.19 93 ALA A N 1
ATOM 723 C CA . ALA A 1 93 ? 3.192 9.338 -3.612 1.00 85.19 93 ALA A CA 1
ATOM 724 C C . ALA A 1 93 ? 4.013 8.078 -3.934 1.00 85.19 93 ALA A C 1
ATOM 726 O O . ALA A 1 93 ? 4.635 7.982 -4.989 1.00 85.19 93 ALA A O 1
ATOM 727 N N . ASN A 1 94 ? 4.035 7.116 -3.029 1.00 90.75 94 ASN A N 1
ATOM 728 C CA . ASN A 1 94 ? 4.614 5.795 -3.258 1.00 90.75 94 ASN A CA 1
ATOM 729 C C . ASN A 1 94 ? 3.487 4.758 -3.385 1.00 90.75 94 ASN A C 1
ATOM 731 O O . ASN A 1 94 ? 2.310 5.082 -3.217 1.00 90.75 94 ASN A O 1
ATOM 735 N N . GLU A 1 95 ? 3.846 3.517 -3.690 1.00 91.88 95 GLU A N 1
ATOM 736 C CA . GLU A 1 95 ? 2.940 2.374 -3.827 1.00 91.88 95 GLU A CA 1
ATOM 737 C C . GLU A 1 95 ? 2.096 2.190 -2.562 1.00 91.88 95 GLU A C 1
ATOM 739 O O . GLU A 1 95 ? 0.879 2.036 -2.630 1.00 91.88 95 GLU A O 1
ATOM 744 N N . VAL A 1 96 ? 2.734 2.313 -1.395 1.00 92.94 96 VAL A N 1
ATOM 745 C CA . VAL A 1 96 ? 2.077 2.242 -0.085 1.00 92.94 96 VAL A CA 1
ATOM 746 C C . VAL A 1 96 ? 0.982 3.302 0.047 1.00 92.94 96 VAL A C 1
ATOM 748 O O . VAL A 1 96 ? -0.147 2.977 0.407 1.00 92.94 96 VAL A O 1
ATOM 751 N N . LEU A 1 97 ? 1.296 4.569 -0.242 1.00 91.56 97 LEU A N 1
ATOM 752 C CA . LEU A 1 97 ? 0.341 5.668 -0.119 1.00 91.56 97 LEU A CA 1
ATOM 753 C C . LEU A 1 97 ? -0.800 5.517 -1.124 1.00 91.56 97 LEU A C 1
ATOM 755 O O . LEU A 1 97 ? -1.948 5.750 -0.764 1.00 91.56 97 LEU A O 1
ATOM 759 N N . LEU A 1 98 ? -0.499 5.081 -2.350 1.00 90.25 98 LEU A N 1
ATOM 760 C CA . LEU A 1 98 ? -1.516 4.772 -3.350 1.00 90.25 98 LEU A CA 1
ATOM 761 C C . LEU A 1 98 ? -2.498 3.721 -2.827 1.00 90.25 98 LEU A C 1
ATOM 763 O O . LEU A 1 98 ? -3.705 3.936 -2.906 1.00 90.25 98 LEU A O 1
ATOM 767 N N . VAL A 1 99 ? -1.998 2.616 -2.265 1.00 90.88 99 VAL A N 1
ATOM 768 C CA . VAL A 1 99 ? -2.845 1.542 -1.730 1.00 90.88 99 VAL A CA 1
ATOM 769 C C . VAL A 1 99 ? -3.674 2.024 -0.538 1.00 90.88 99 VAL A C 1
ATOM 771 O O . VAL A 1 99 ? -4.867 1.733 -0.490 1.00 90.88 99 VAL A O 1
ATOM 774 N N . ILE A 1 100 ? -3.090 2.791 0.392 1.00 91.12 100 ILE A N 1
ATOM 775 C CA . ILE A 1 100 ? -3.826 3.332 1.549 1.00 91.12 100 ILE A CA 1
ATOM 776 C C . ILE A 1 100 ? -4.954 4.269 1.093 1.00 91.12 100 ILE A C 1
ATOM 778 O O . ILE A 1 100 ? -6.087 4.128 1.549 1.00 91.12 100 ILE A O 1
ATOM 782 N N . GLU A 1 101 ? -4.676 5.194 0.172 1.00 88.88 101 GLU A N 1
ATOM 783 C CA . GLU A 1 101 ? -5.675 6.136 -0.354 1.00 88.88 101 GLU A CA 1
ATOM 784 C C . GLU A 1 101 ? -6.779 5.4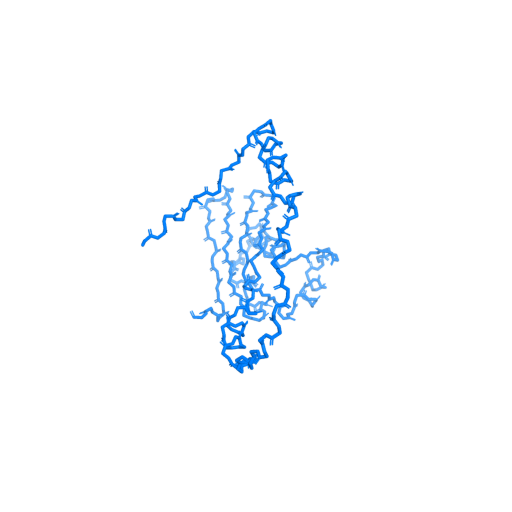22 -1.140 1.00 88.88 101 GLU A C 1
ATOM 786 O O . GLU A 1 101 ? -7.969 5.674 -0.938 1.00 88.88 101 GLU A O 1
ATOM 791 N N . ALA A 1 102 ? -6.406 4.487 -2.014 1.00 85.75 102 ALA A N 1
ATOM 792 C CA . ALA A 1 102 ? -7.363 3.707 -2.788 1.00 85.75 102 ALA A CA 1
ATOM 793 C C . ALA A 1 102 ? -8.258 2.852 -1.873 1.00 85.75 102 ALA A C 1
ATOM 795 O O . ALA A 1 102 ? -9.473 2.817 -2.048 1.00 85.75 102 ALA A O 1
ATOM 796 N N . TYR A 1 103 ? -7.685 2.215 -0.849 1.00 87.75 103 TYR A N 1
ATOM 797 C CA . TYR A 1 103 ? -8.449 1.440 0.126 1.00 87.75 103 TYR A CA 1
ATOM 798 C C . TYR A 1 103 ? -9.411 2.332 0.926 1.00 87.75 103 TYR A C 1
ATOM 800 O O . TYR A 1 103 ? -10.607 2.041 1.008 1.00 87.75 103 TYR A O 1
ATOM 808 N N . LYS A 1 104 ? -8.915 3.458 1.458 1.00 87.12 104 LYS A N 1
ATOM 809 C CA . LYS A 1 104 ? -9.716 4.414 2.234 1.00 87.12 104 LYS A CA 1
ATOM 810 C C . LYS A 1 104 ? -10.884 4.966 1.417 1.00 87.12 104 LYS A C 1
ATOM 812 O O . LYS A 1 104 ? -12.013 4.992 1.893 1.00 87.12 104 LYS A O 1
ATOM 817 N N . THR A 1 105 ? -10.629 5.374 0.174 1.00 81.06 105 THR A N 1
ATOM 818 C CA . THR A 1 105 ? -11.668 5.930 -0.706 1.00 81.06 105 THR A CA 1
ATOM 819 C C . THR A 1 105 ? -12.766 4.923 -1.034 1.00 81.06 105 THR A C 1
ATOM 821 O O . THR A 1 105 ? -13.928 5.319 -1.072 1.00 81.06 105 THR A O 1
ATOM 824 N N . LEU A 1 106 ? -12.445 3.640 -1.229 1.00 77.06 106 LEU A N 1
ATOM 825 C CA . LEU A 1 106 ? -13.459 2.601 -1.450 1.00 77.06 106 LEU A CA 1
ATOM 826 C C . LEU A 1 106 ? -14.258 2.290 -0.186 1.00 77.06 106 LEU A C 1
ATOM 828 O O . LEU A 1 106 ? -15.480 2.177 -0.255 1.00 77.06 106 LEU A O 1
ATOM 832 N N . ARG A 1 107 ? -13.586 2.210 0.968 1.00 80.38 107 ARG A N 1
ATOM 833 C CA . ARG A 1 107 ? -14.248 2.046 2.268 1.00 80.38 107 ARG A CA 1
ATOM 834 C C . ARG A 1 107 ? -15.251 3.172 2.528 1.00 80.38 107 ARG A C 1
ATOM 836 O O . ARG A 1 107 ? -16.374 2.909 2.947 1.00 80.38 107 ARG A O 1
ATOM 843 N N . ASP A 1 108 ? -14.850 4.413 2.262 1.00 81.62 108 ASP A N 1
ATOM 844 C CA . ASP A 1 108 ? -15.637 5.603 2.593 1.00 81.62 108 ASP A CA 1
ATOM 845 C C . ASP A 1 108 ? -16.751 5.898 1.558 1.00 81.62 108 ASP A C 1
ATOM 847 O O . ASP A 1 108 ? -17.674 6.655 1.856 1.00 81.62 108 ASP A O 1
ATOM 851 N N . ARG A 1 109 ? -16.700 5.320 0.344 1.00 73.12 109 ARG A N 1
ATOM 852 C CA . ARG A 1 109 ? -17.621 5.625 -0.777 1.00 73.12 109 ARG A CA 1
ATOM 853 C C . ARG A 1 109 ? -18.459 4.427 -1.252 1.00 73.12 109 ARG A C 1
ATOM 855 O O . ARG A 1 109 ? -18.477 4.146 -2.448 1.00 73.12 109 ARG A O 1
ATOM 862 N N . ALA A 1 110 ? -19.164 3.727 -0.358 1.00 67.56 110 ALA A N 1
ATOM 863 C CA . ALA A 1 110 ? -20.073 2.620 -0.718 1.00 67.56 110 ALA A CA 1
ATOM 864 C C . ALA A 1 110 ? -20.859 2.880 -2.038 1.00 67.56 110 ALA A C 1
ATOM 866 O O . ALA A 1 110 ? -21.362 3.993 -2.216 1.00 67.56 110 ALA A O 1
ATOM 867 N N . PRO A 1 111 ? -20.965 1.900 -2.972 1.00 65.75 111 PRO A N 1
ATOM 868 C CA . PRO A 1 111 ? -20.996 0.454 -2.734 1.00 65.75 111 PRO A CA 1
ATOM 869 C C . PRO A 1 111 ? -19.892 -0.338 -3.472 1.00 65.75 111 PRO A C 1
ATOM 871 O O . PRO A 1 111 ? -20.139 -1.454 -3.926 1.00 65.75 111 PRO A O 1
ATOM 874 N N . TYR A 1 112 ? -18.694 0.220 -3.667 1.00 57.22 112 TYR A N 1
ATOM 875 C CA . TYR A 1 112 ? -17.650 -0.472 -4.435 1.00 57.22 112 TYR A CA 1
ATOM 876 C C . TYR A 1 112 ? -16.749 -1.319 -3.523 1.00 57.22 112 TYR A C 1
ATOM 878 O O . TYR A 1 112 ? -16.105 -0.770 -2.628 1.00 57.22 112 TYR A O 1
ATOM 886 N N . PRO A 1 113 ? -16.678 -2.648 -3.718 1.00 59.44 113 PRO A N 1
ATOM 887 C CA . PRO A 1 113 ? -15.830 -3.505 -2.899 1.00 59.44 113 PRO A CA 1
ATOM 888 C C . PRO A 1 113 ? -14.338 -3.211 -3.149 1.00 59.44 113 PRO A C 1
ATOM 890 O O . PRO A 1 113 ? -13.941 -2.837 -4.257 1.00 59.44 113 PRO A O 1
ATOM 893 N N . ALA A 1 114 ? -13.501 -3.418 -2.121 1.00 62.16 114 ALA A N 1
ATOM 894 C CA . ALA A 1 114 ? -12.054 -3.126 -2.103 1.00 62.16 114 ALA A CA 1
ATOM 895 C C . ALA A 1 114 ? -11.255 -3.746 -3.274 1.00 62.16 114 ALA A C 1
ATOM 897 O O . ALA A 1 114 ? -10.158 -3.306 -3.615 1.00 62.16 114 ALA A O 1
ATOM 898 N N . ASN A 1 115 ? -11.849 -4.734 -3.936 1.00 64.25 115 ASN A N 1
ATOM 899 C CA . ASN A 1 115 ? -11.409 -5.425 -5.144 1.00 64.25 115 ASN A CA 1
ATOM 900 C C . ASN A 1 115 ? -10.990 -4.452 -6.269 1.00 64.25 115 ASN A C 1
ATOM 902 O O . ASN A 1 115 ? -10.106 -4.768 -7.065 1.00 64.25 115 ASN A O 1
ATOM 906 N N . HIS A 1 116 ? -11.591 -3.257 -6.332 1.00 69.56 116 HIS A N 1
ATOM 907 C CA . HIS A 1 116 ? -11.264 -2.248 -7.345 1.00 69.56 116 HIS A CA 1
ATOM 908 C C . HIS A 1 116 ? -9.849 -1.672 -7.195 1.00 69.56 116 HIS A C 1
ATOM 910 O O . HIS A 1 116 ? -9.246 -1.323 -8.215 1.00 69.56 116 HIS A O 1
ATOM 916 N N . VAL A 1 117 ? -9.293 -1.614 -5.972 1.00 68.44 117 VAL A N 1
ATOM 917 C CA . VAL A 1 117 ? -7.905 -1.157 -5.761 1.00 68.44 117 VAL A CA 1
ATOM 918 C C . VAL A 1 117 ? -6.963 -2.020 -6.581 1.00 68.44 117 VAL A C 1
ATOM 920 O O . VAL A 1 117 ? -6.141 -1.494 -7.319 1.00 68.44 117 VAL A O 1
ATOM 923 N N . VAL A 1 118 ? -7.133 -3.340 -6.484 1.00 77.62 118 VAL A N 1
ATOM 924 C CA . VAL A 1 118 ? -6.227 -4.330 -7.072 1.00 77.62 118 VAL A CA 1
ATOM 925 C C . VAL A 1 118 ? -6.381 -4.417 -8.588 1.00 77.62 118 VAL A C 1
ATOM 927 O O . VAL A 1 118 ? -5.403 -4.656 -9.283 1.00 77.62 118 VAL A O 1
ATOM 930 N N . SER A 1 119 ? -7.590 -4.176 -9.111 1.00 80.31 119 SER A N 1
ATOM 931 C CA . SER A 1 119 ? -7.899 -4.329 -10.544 1.00 80.31 119 SER A CA 1
ATOM 932 C C . SER A 1 119 ? -7.080 -3.434 -11.480 1.00 80.31 119 SER A C 1
ATOM 934 O O . SER A 1 119 ? -6.906 -3.766 -12.648 1.00 80.31 119 SER A O 1
ATOM 936 N N . HIS A 1 120 ? -6.571 -2.310 -10.971 1.00 84.06 120 HIS A N 1
ATOM 937 C CA . HIS A 1 120 ? -5.768 -1.370 -11.748 1.00 84.06 120 HIS A CA 1
ATOM 938 C C . HIS A 1 120 ? -4.270 -1.500 -11.472 1.00 84.06 120 HIS A C 1
ATOM 940 O O . HIS A 1 120 ? -3.495 -0.770 -12.078 1.00 84.06 120 HIS A O 1
ATOM 946 N N . LEU A 1 121 ? -3.844 -2.363 -10.549 1.00 89.31 121 LEU A N 1
ATOM 947 C CA . LEU A 1 121 ? -2.429 -2.544 -10.233 1.00 89.31 121 LEU A CA 1
ATOM 948 C C . LEU A 1 121 ? -1.804 -3.495 -11.252 1.00 89.31 121 LEU A C 1
ATOM 950 O O . LEU A 1 121 ? -2.336 -4.574 -11.499 1.00 89.31 121 LEU A O 1
ATOM 954 N N . SER A 1 122 ? -0.674 -3.095 -11.830 1.00 89.81 122 SER A N 1
ATOM 955 C CA . SER A 1 122 ? 0.108 -3.931 -12.741 1.00 89.81 122 SER A CA 1
ATOM 956 C C . SER A 1 122 ? 1.526 -4.082 -12.215 1.00 89.81 122 SER A C 1
ATOM 958 O O . SER A 1 122 ? 2.113 -3.108 -11.742 1.00 89.81 122 SER A O 1
ATOM 960 N N . GLY A 1 123 ? 2.067 -5.289 -12.336 1.00 87.56 123 GLY A N 1
ATOM 961 C CA . GLY A 1 123 ? 3.402 -5.666 -11.881 1.00 87.56 123 GLY A CA 1
ATOM 962 C C . GLY A 1 123 ? 3.362 -6.859 -10.935 1.00 87.56 123 GLY A C 1
ATOM 963 O O . GLY A 1 123 ? 2.289 -7.367 -10.600 1.00 87.56 123 GLY A O 1
ATOM 964 N N . ASP A 1 124 ? 4.540 -7.284 -10.497 1.00 88.12 124 ASP A N 1
ATOM 965 C CA . ASP A 1 124 ? 4.683 -8.302 -9.461 1.00 88.12 124 ASP A CA 1
ATOM 966 C C . ASP A 1 124 ? 4.647 -7.599 -8.105 1.00 88.12 124 ASP A C 1
ATOM 968 O O . ASP A 1 124 ? 5.532 -6.801 -7.785 1.00 88.12 124 ASP A O 1
ATOM 972 N N . PHE A 1 125 ? 3.609 -7.850 -7.311 1.00 89.38 125 PHE A N 1
ATOM 973 C CA . PHE A 1 125 ? 3.433 -7.178 -6.027 1.00 89.38 125 PHE A CA 1
ATOM 974 C C . PHE A 1 125 ? 2.757 -8.062 -4.989 1.00 89.38 125 PHE A C 1
ATOM 976 O O . PHE A 1 125 ? 1.975 -8.961 -5.298 1.00 89.38 125 PHE A O 1
ATOM 983 N N . ALA A 1 126 ? 3.011 -7.741 -3.726 1.00 91.69 126 ALA A N 1
ATOM 984 C CA . ALA A 1 126 ? 2.240 -8.236 -2.599 1.00 91.69 126 ALA A CA 1
ATOM 985 C C . ALA A 1 126 ? 2.075 -7.122 -1.575 1.00 91.69 126 ALA A C 1
ATOM 987 O O . ALA A 1 126 ? 3.019 -6.383 -1.299 1.00 91.69 126 ALA A O 1
ATOM 988 N N . PHE A 1 127 ? 0.894 -6.998 -0.983 1.00 92.06 127 PHE A N 1
ATOM 989 C CA . PHE A 1 127 ? 0.692 -6.046 0.096 1.00 92.06 127 PHE A CA 1
ATOM 990 C C . PHE A 1 127 ? -0.306 -6.533 1.137 1.00 92.06 127 PHE A C 1
ATOM 992 O O . PHE A 1 127 ? -1.173 -7.371 0.880 1.00 92.06 127 PHE A O 1
ATOM 999 N N . VAL A 1 128 ? -0.181 -5.951 2.324 1.00 93.50 128 VAL A N 1
ATOM 1000 C CA . VAL A 1 128 ? -1.074 -6.148 3.460 1.00 93.50 128 VAL A CA 1
ATOM 1001 C C . VAL A 1 128 ? -1.457 -4.778 3.992 1.00 93.50 128 VAL A C 1
ATOM 1003 O O . VAL A 1 128 ? -0.591 -4.025 4.432 1.00 93.50 128 VAL A O 1
ATOM 1006 N N . VAL A 1 129 ? -2.748 -4.475 3.977 1.00 93.31 129 VAL A N 1
ATOM 1007 C CA . VAL A 1 129 ? -3.343 -3.291 4.593 1.00 93.31 129 VAL A CA 1
ATOM 1008 C C . VAL A 1 129 ? -4.027 -3.706 5.885 1.00 93.31 129 VAL A C 1
ATOM 1010 O O . VAL A 1 129 ? -4.824 -4.642 5.898 1.00 93.31 129 VAL A O 1
ATOM 1013 N N . PHE A 1 130 ? -3.740 -2.989 6.961 1.00 94.62 130 PHE A N 1
ATOM 1014 C CA . PHE A 1 130 ? -4.441 -3.095 8.228 1.00 94.62 130 PHE A CA 1
ATOM 1015 C C . PHE A 1 130 ? -5.159 -1.777 8.511 1.00 94.62 130 PHE A C 1
ATOM 1017 O O . PHE A 1 130 ? -4.525 -0.733 8.659 1.00 94.62 130 PHE A O 1
ATOM 1024 N N . ASP A 1 131 ? -6.485 -1.827 8.586 1.00 92.62 131 ASP A N 1
ATOM 1025 C CA . ASP A 1 131 ? -7.320 -0.689 8.955 1.00 92.62 131 ASP A CA 1
ATOM 1026 C C . ASP A 1 131 ? -7.765 -0.837 10.408 1.00 92.62 131 ASP A C 1
ATOM 1028 O O . ASP A 1 131 ? -8.604 -1.676 10.746 1.00 92.62 131 ASP A O 1
ATOM 1032 N N . LYS A 1 132 ? -7.210 0.006 11.280 1.00 93.31 132 LYS A N 1
ATOM 1033 C CA . LYS A 1 132 ? -7.524 -0.008 12.709 1.00 93.31 132 LYS A CA 1
ATOM 1034 C C . LYS A 1 132 ? -8.936 0.500 13.001 1.00 93.31 132 LYS A C 1
ATOM 1036 O O . LYS A 1 132 ? -9.535 0.055 13.977 1.00 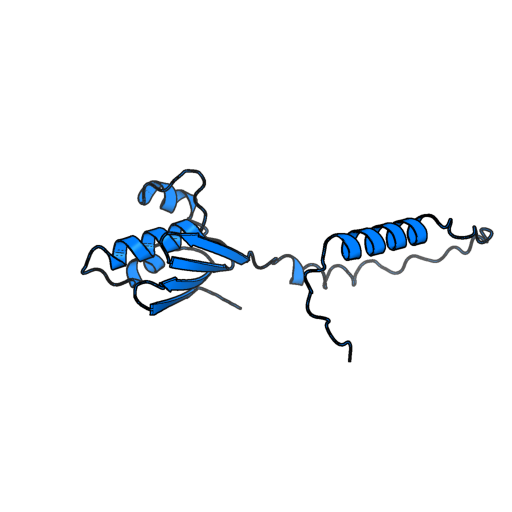93.31 132 LYS A O 1
ATOM 1041 N N . SER A 1 133 ? -9.485 1.399 12.179 1.00 89.31 133 SER A N 1
ATOM 1042 C CA . SER A 1 133 ? -10.827 1.959 12.387 1.00 89.31 133 SER A CA 1
ATOM 1043 C C . SER A 1 133 ? -11.915 0.904 12.222 1.00 89.31 133 SER A C 1
ATOM 1045 O O . SER A 1 133 ? -12.888 0.901 12.970 1.00 89.31 133 SER A O 1
ATOM 1047 N N . THR A 1 134 ? -11.742 -0.004 11.260 1.00 88.19 134 THR A N 1
ATOM 1048 C CA . THR A 1 134 ? -12.694 -1.092 10.991 1.00 88.19 134 THR A CA 1
ATOM 1049 C C . THR A 1 134 ? -12.223 -2.450 11.513 1.00 88.19 134 THR A C 1
ATOM 1051 O O . THR A 1 134 ? -12.983 -3.412 11.469 1.00 88.19 134 THR A O 1
ATOM 1054 N N . SER A 1 135 ? -10.994 -2.534 12.041 1.00 90.44 135 SER A N 1
ATOM 1055 C CA . SER A 1 135 ? -10.331 -3.791 12.422 1.00 90.44 135 SER A CA 1
ATOM 1056 C C . SER A 1 135 ? -10.298 -4.809 11.277 1.00 90.44 135 SER A C 1
ATOM 1058 O O . SER A 1 135 ? -10.519 -6.002 11.483 1.00 90.44 135 SER A O 1
ATOM 1060 N N . THR A 1 136 ? -10.039 -4.335 10.058 1.00 86.94 136 THR A N 1
ATOM 1061 C CA . THR A 1 136 ? -10.005 -5.175 8.856 1.00 86.94 136 THR A CA 1
ATOM 1062 C C . THR A 1 136 ? -8.583 -5.343 8.337 1.00 86.94 136 THR A C 1
ATOM 1064 O O . THR A 1 136 ? -7.730 -4.460 8.458 1.00 86.94 136 THR A O 1
ATOM 1067 N N . LEU A 1 137 ? -8.333 -6.515 7.756 1.00 90.88 137 LEU A N 1
ATOM 1068 C CA . LEU A 1 137 ? -7.099 -6.830 7.057 1.00 90.88 137 LEU A CA 1
ATOM 1069 C C . LEU A 1 137 ? -7.431 -7.067 5.586 1.00 90.88 137 LEU A C 1
ATOM 1071 O O . LEU A 1 137 ? -8.264 -7.916 5.268 1.00 90.88 137 LEU A O 1
ATOM 1075 N N . PHE A 1 138 ? -6.775 -6.334 4.696 1.00 89.06 138 PHE A N 1
ATOM 1076 C CA . PHE A 1 138 ? -6.922 -6.490 3.257 1.00 89.06 138 PHE A CA 1
ATOM 1077 C C . PHE A 1 138 ? -5.582 -6.896 2.651 1.00 89.06 138 PHE A C 1
ATOM 1079 O O . PHE A 1 138 ? -4.580 -6.202 2.807 1.00 89.06 138 PHE A O 1
ATOM 1086 N N . VAL A 1 139 ? -5.558 -8.052 1.994 1.00 90.94 139 VAL A N 1
ATOM 1087 C CA . VAL A 1 139 ? -4.338 -8.672 1.469 1.00 90.94 139 VAL A CA 1
ATOM 1088 C C . VAL A 1 139 ? -4.533 -8.952 -0.009 1.00 90.94 139 VAL A C 1
ATOM 1090 O O . VAL A 1 139 ? -5.575 -9.474 -0.404 1.00 90.94 139 VAL A O 1
ATOM 1093 N N . ALA A 1 140 ? -3.525 -8.634 -0.814 1.00 90.06 140 ALA A N 1
ATOM 1094 C CA . ALA A 1 140 ? -3.492 -9.010 -2.218 1.00 90.06 140 ALA A CA 1
ATOM 1095 C C . ALA A 1 140 ? -2.061 -9.311 -2.663 1.00 90.06 140 ALA A C 1
ATOM 1097 O O . ALA A 1 140 ? -1.106 -8.693 -2.187 1.00 90.06 140 ALA A O 1
ATOM 1098 N N . SER A 1 141 ? -1.927 -10.242 -3.602 1.00 89.19 141 SER A N 1
ATOM 1099 C CA . SER A 1 141 ? -0.673 -10.527 -4.286 1.00 89.19 141 SER A CA 1
ATOM 1100 C C . SER A 1 141 ? -0.927 -10.955 -5.728 1.00 89.19 141 SER A C 1
ATOM 1102 O O . SER A 1 141 ? -1.932 -11.599 -6.034 1.00 89.19 141 SER A O 1
ATOM 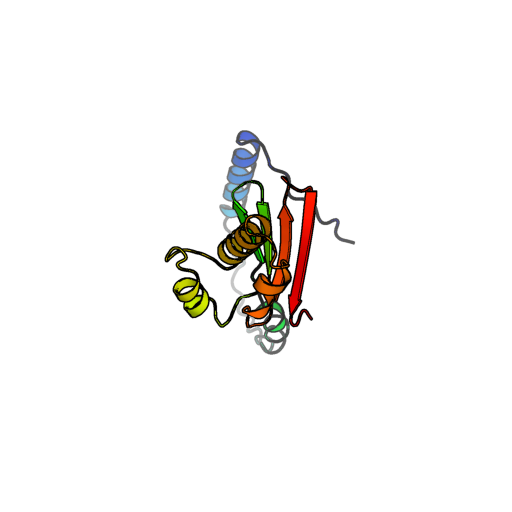1104 N N . VAL A 1 142 ? -0.008 -10.581 -6.611 1.00 83.00 142 VAL A N 1
ATOM 1105 C CA . VAL A 1 142 ? 0.048 -11.000 -8.011 1.00 83.00 142 VAL A CA 1
ATOM 1106 C C . VAL A 1 142 ? 1.502 -11.372 -8.273 1.00 83.00 142 VAL A C 1
ATOM 1108 O O . VAL A 1 142 ? 2.378 -10.527 -8.115 1.00 83.00 142 VAL A O 1
ATOM 1111 N N . ASN A 1 143 ? 1.738 -12.655 -8.575 1.00 71.62 143 ASN A N 1
ATOM 1112 C CA . ASN A 1 143 ? 3.060 -13.285 -8.697 1.00 71.62 143 ASN A CA 1
ATOM 1113 C C . ASN A 1 143 ? 4.007 -12.999 -7.514 1.00 71.62 143 ASN A C 1
ATOM 1115 O O . ASN A 1 143 ? 4.864 -12.122 -7.551 1.00 71.62 143 ASN A O 1
ATOM 1119 N N . SER A 1 144 ? 3.896 -13.789 -6.450 1.00 57.94 144 SER A N 1
ATOM 1120 C CA . SER A 1 144 ? 4.937 -13.894 -5.420 1.00 57.94 144 SER A CA 1
ATOM 1121 C C . SER A 1 144 ? 5.480 -15.321 -5.450 1.00 57.94 144 SER A C 1
ATOM 1123 O O . SER A 1 144 ? 4.670 -16.243 -5.489 1.00 57.94 144 SER A O 1
ATOM 1125 N N . PHE A 1 145 ? 6.812 -15.448 -5.525 1.00 49.59 145 PHE A N 1
ATOM 1126 C CA . PHE A 1 145 ? 7.606 -16.667 -5.769 1.00 49.59 145 PHE A CA 1
ATOM 1127 C C . PHE A 1 145 ? 7.057 -17.980 -5.202 1.00 49.59 145 PHE A C 1
ATOM 1129 O O . PHE A 1 145 ? 6.660 -18.000 -4.014 1.00 49.59 145 PHE A O 1
#

InterPro domains:
  IPR024286 Domain of unknown function DUF3700 [PF12481] (57-141)
  IPR024286 Domain of unknown function DUF3700 [SM01172] (18-142)
  IPR044828 Stem-specific protein TSJT1-like [PTHR459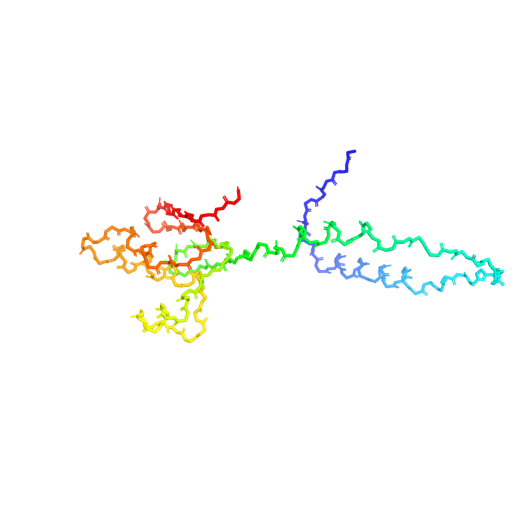52] (55-141)

Sequence (145 aa):
MTKKKTPQILKTDTALKLAEKWVANMSMPAEDDPIEAQQEARPPRKLEANMSLQRLQTECRSFGAKDEISCLFQCSLDNLGSLKQQYGLAKNANEVLLVIEAYKTLRDRAPYPANHVVSHLSGDFAFVVFDKSTSTLFVASVNSF

Foldseek 3Di:
DDPDDDDDDDDPVVVVVVVVVVVVVVPDPPPDDPDDDDPDDDDDPPVVVVVVVVCVPPQPWDWDDDPQKIKTKTDAFPCPVVLCVVVVHDPPDGPRNLLVVLQVCDVVDPDDPSVVSVVPTHDFMWMWMQRPVVRDIDIDGDDDD

Mean predicted aligned error: 16.73 Å

Secondary structure (DSSP, 8-state):
----PPP----HHHHHHHHHHHHHHHSSPPP-------------TTSSHHHHHTTS----EEEEEETTEEEEEEE--TTHHHHHHHTT--TT--HHHHHHHHHHHHHHSTT--THHHHHT--SSEEEEEEETTTTEEEEEEES--